Protein AF-A0A8X7C4W2-F1 (afdb_monomer_lite)

Radius of gyration: 17.04 Å; chains: 1; bounding box: 44×37×32 Å

Organism: NCBI:txid2747483

Foldseek 3Di:
DDLLVVLLVLDDDDDDDPCVVVVVVDPDDVSVVVCVVQPSLLSLLLSLVCVVLVPDPLNDDDPPDDDDPVRVVVSLVVVLVVVVVDDSDDPVSCVVPVCSVVSVLVSVVVSPVSSSVVNVVVVD

Structure (mmCIF, N/CA/C/O backbone):
data_AF-A0A8X7C4W2-F1
#
_entry.id   AF-A0A8X7C4W2-F1
#
loop_
_atom_site.group_PDB
_atom_site.id
_atom_site.type_symbol
_atom_site.label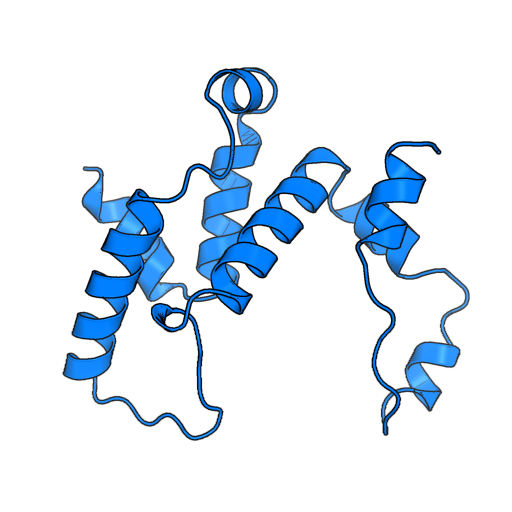_atom_id
_atom_site.label_alt_id
_atom_site.label_comp_id
_atom_site.label_asym_id
_atom_site.label_entity_id
_atom_site.label_seq_id
_atom_site.pdbx_PDB_ins_code
_atom_site.Cartn_x
_atom_site.Cartn_y
_atom_site.Cartn_z
_atom_site.occupancy
_atom_site.B_iso_or_equiv
_atom_site.auth_seq_id
_atom_site.auth_comp_id
_atom_site.auth_asym_id
_atom_site.auth_atom_id
_atom_site.pdbx_PDB_model_num
ATOM 1 N N . MET A 1 1 ? -19.406 13.287 8.244 1.00 68.44 1 MET A N 1
ATOM 2 C CA . MET A 1 1 ? -18.941 11.883 8.289 1.00 68.44 1 MET A CA 1
ATOM 3 C C . MET A 1 1 ? -17.639 11.869 9.072 1.00 68.44 1 MET A C 1
ATOM 5 O O . MET A 1 1 ? -16.824 12.743 8.810 1.00 68.44 1 MET A O 1
ATOM 9 N N . SER A 1 2 ? -17.473 10.996 10.071 1.00 89.06 2 SER A N 1
ATOM 10 C CA . SER A 1 2 ? -16.198 10.910 10.803 1.00 89.06 2 SER A CA 1
ATOM 11 C C . SER A 1 2 ? -15.113 10.308 9.907 1.00 89.06 2 SER A C 1
ATOM 13 O O . SER A 1 2 ? -15.415 9.577 8.964 1.00 89.06 2 SER A O 1
ATOM 15 N N . GLU A 1 3 ? -13.852 10.599 10.205 1.00 89.12 3 GLU A N 1
ATOM 16 C CA . GLU A 1 3 ? -12.700 10.094 9.453 1.00 89.12 3 GLU A CA 1
ATOM 17 C C . GLU A 1 3 ? -12.651 8.562 9.401 1.00 89.12 3 GLU A C 1
ATOM 19 O O . GLU A 1 3 ? -12.487 7.966 8.337 1.00 89.12 3 GLU A O 1
ATOM 24 N N . ARG A 1 4 ? -12.922 7.915 10.535 1.00 91.56 4 ARG A N 1
ATOM 25 C CA . ARG A 1 4 ? -13.065 6.458 10.620 1.00 91.56 4 ARG A CA 1
ATOM 26 C C . ARG A 1 4 ? -14.137 5.919 9.684 1.00 91.56 4 ARG A C 1
ATOM 28 O O . ARG A 1 4 ? -13.942 4.882 9.059 1.00 91.56 4 ARG A O 1
ATOM 35 N N . GLU A 1 5 ? -15.275 6.602 9.595 1.00 92.19 5 GLU A N 1
ATOM 36 C CA . GLU A 1 5 ? -16.373 6.167 8.733 1.00 92.19 5 GLU A CA 1
ATOM 37 C C . GLU A 1 5 ? -16.015 6.323 7.254 1.00 92.19 5 GLU A C 1
ATOM 39 O O . GLU A 1 5 ? -16.272 5.421 6.458 1.00 92.19 5 GLU A O 1
ATOM 44 N N . TYR A 1 6 ? -15.314 7.405 6.908 1.00 93.00 6 TYR A N 1
ATOM 45 C CA . TYR A 1 6 ? -14.754 7.583 5.574 1.00 93.00 6 TYR A CA 1
ATOM 46 C C . TYR A 1 6 ? -13.784 6.450 5.210 1.00 93.00 6 TYR A C 1
ATOM 48 O O . TYR A 1 6 ? -13.958 5.808 4.176 1.00 93.00 6 TYR A O 1
ATOM 56 N N . LEU A 1 7 ? -12.814 6.128 6.072 1.00 94.31 7 LEU A N 1
ATOM 57 C CA . LEU A 1 7 ? -11.840 5.065 5.795 1.00 94.31 7 LEU A CA 1
ATOM 58 C C . LEU A 1 7 ? -12.492 3.696 5.616 1.00 94.31 7 LEU A C 1
ATOM 60 O O . LEU A 1 7 ? -12.104 2.935 4.732 1.00 94.31 7 LEU A O 1
ATOM 64 N N . LYS A 1 8 ? -13.524 3.398 6.406 1.00 94.31 8 LYS A N 1
ATOM 65 C CA . LYS A 1 8 ? -14.302 2.167 6.243 1.00 94.31 8 LYS A CA 1
ATOM 66 C C . LYS A 1 8 ? -15.084 2.150 4.932 1.00 94.31 8 LYS A C 1
ATOM 68 O O . LYS A 1 8 ? -15.186 1.090 4.320 1.00 94.31 8 LYS A O 1
ATOM 73 N N . SER A 1 9 ? -15.591 3.293 4.470 1.00 93.75 9 SER A N 1
ATOM 74 C CA . SER A 1 9 ? -16.261 3.389 3.166 1.00 93.75 9 SER A CA 1
ATOM 75 C C . SER A 1 9 ? -15.312 3.124 1.989 1.00 93.75 9 SER A C 1
ATOM 77 O O . SER A 1 9 ? -15.732 2.570 0.977 1.00 93.75 9 SER A O 1
ATOM 79 N N . CYS A 1 10 ? -14.018 3.424 2.152 1.00 94.19 10 CYS A N 1
ATOM 80 C CA . CYS A 1 10 ? -12.978 3.130 1.163 1.00 94.19 10 CYS A CA 1
ATOM 81 C C . CYS A 1 10 ? -12.587 1.643 1.101 1.00 94.19 10 CYS A C 1
ATOM 83 O O . CYS A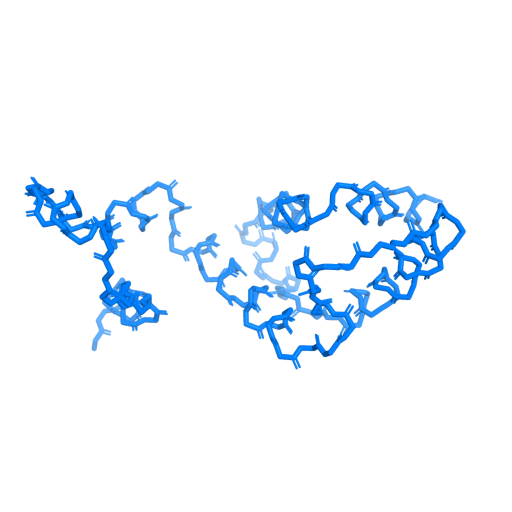 1 10 ? -11.859 1.250 0.192 1.00 94.19 10 CYS A O 1
ATOM 85 N N . LEU A 1 11 ? -13.037 0.815 2.051 1.00 94.88 11 LEU A N 1
ATOM 86 C CA . LEU A 1 11 ? -12.812 -0.629 2.047 1.00 94.88 11 LEU A CA 1
ATOM 87 C C . LEU A 1 11 ? -13.987 -1.324 1.341 1.00 94.88 11 LEU A C 1
ATOM 89 O O . LEU A 1 11 ? -15.068 -1.428 1.934 1.00 94.88 11 LEU A O 1
ATOM 93 N N . PRO A 1 12 ? -13.823 -1.812 0.096 1.00 93.50 12 PRO A N 1
ATOM 94 C CA . PRO A 1 12 ? -14.902 -2.484 -0.615 1.00 93.50 12 PRO A CA 1
ATOM 95 C C . PRO A 1 12 ? -15.237 -3.821 0.048 1.00 93.50 12 PRO A C 1
ATOM 97 O O . PRO A 1 12 ? -14.370 -4.493 0.610 1.00 93.50 12 PRO A O 1
ATOM 100 N N . ASP A 1 13 ? -16.502 -4.228 -0.031 1.00 92.94 13 ASP A N 1
ATOM 101 C CA . ASP A 1 13 ? -16.885 -5.570 0.397 1.00 92.94 13 ASP A CA 1
ATOM 102 C C . ASP A 1 13 ? -16.311 -6.627 -0.549 1.00 92.94 13 ASP A C 1
ATOM 104 O O . ASP A 1 13 ? -16.122 -6.403 -1.749 1.00 92.94 13 ASP A O 1
ATOM 108 N N . PHE A 1 14 ? -16.021 -7.805 0.001 1.00 92.25 14 PHE A N 1
ATOM 109 C CA . PHE A 1 14 ? -15.516 -8.912 -0.797 1.00 92.25 14 PHE A CA 1
ATOM 110 C C . PHE A 1 14 ? -16.551 -9.340 -1.838 1.00 92.25 14 PHE A C 1
ATOM 112 O O . PHE A 1 14 ? -17.737 -9.477 -1.533 1.00 92.25 14 PHE A O 1
ATOM 119 N N . LYS A 1 15 ? -16.083 -9.615 -3.060 1.00 93.19 15 LYS A N 1
ATOM 120 C CA . LYS A 1 15 ? -16.931 -10.196 -4.105 1.00 93.19 15 LYS A CA 1
ATOM 121 C C . LYS A 1 15 ? -17.486 -11.552 -3.648 1.00 93.19 15 LYS A C 1
ATOM 123 O O . LYS A 1 15 ? -16.743 -12.302 -2.995 1.00 93.19 15 LYS A O 1
ATOM 128 N N . PRO A 1 16 ? -18.730 -11.885 -4.038 1.00 94.12 16 PRO A N 1
ATOM 129 C CA . PRO A 1 16 ? -19.305 -13.166 -3.694 1.00 94.12 16 PRO A CA 1
ATOM 130 C C . PRO A 1 16 ? -18.491 -14.347 -4.228 1.00 94.12 16 PRO A C 1
ATOM 132 O O . PRO A 1 16 ? -17.890 -14.258 -5.301 1.00 94.12 16 PRO A O 1
ATOM 135 N N . GLY A 1 17 ? -18.476 -15.464 -3.505 1.00 95.50 17 GLY A N 1
ATOM 136 C CA . GLY A 1 17 ? -17.747 -16.660 -3.923 1.00 95.50 17 GLY A CA 1
ATOM 137 C C . GLY A 1 17 ? -17.727 -17.801 -2.901 1.00 95.50 17 GLY A C 1
ATOM 138 O O . GLY A 1 17 ? -18.373 -17.719 -1.856 1.00 95.50 17 GLY A O 1
ATOM 139 N N . PRO A 1 18 ? -16.944 -18.868 -3.161 1.00 96.81 18 PRO A N 1
ATOM 140 C CA . PRO A 1 18 ? -16.893 -20.072 -2.318 1.00 96.81 18 PRO A CA 1
ATOM 141 C C . PRO A 1 18 ? -16.539 -19.805 -0.846 1.00 96.81 18 PRO A C 1
ATOM 143 O O . PRO A 1 18 ? -16.881 -20.585 0.039 1.00 96.81 18 PRO A O 1
ATOM 146 N N . LEU A 1 19 ? -15.873 -18.680 -0.572 1.00 95.94 19 LEU A N 1
ATOM 147 C CA . LEU A 1 19 ? -15.469 -18.275 0.773 1.00 95.94 19 LEU A CA 1
ATOM 148 C C . LEU A 1 19 ? -16.550 -17.495 1.540 1.00 95.94 19 LEU A C 1
ATOM 150 O O . LEU A 1 19 ? -16.403 -17.284 2.744 1.00 95.94 19 LEU A O 1
ATOM 154 N N . ASP A 1 20 ? -17.647 -17.088 0.899 1.00 96.06 20 ASP A N 1
ATOM 155 C CA . ASP A 1 20 ? -18.682 -16.259 1.532 1.00 96.06 20 ASP A CA 1
ATOM 156 C C . ASP A 1 20 ? -19.355 -16.940 2.709 1.00 96.06 20 ASP A C 1
ATOM 158 O O . ASP A 1 20 ? -19.627 -16.294 3.721 1.00 96.06 20 ASP A O 1
ATOM 162 N N . HIS A 1 21 ? -19.603 -18.248 2.590 1.00 95.75 21 HIS A N 1
ATOM 163 C CA . HIS A 1 21 ? -20.164 -19.042 3.677 1.00 95.75 21 HIS A CA 1
ATOM 164 C C . HIS A 1 21 ? -19.330 -18.895 4.955 1.00 95.75 21 HIS A C 1
ATOM 166 O O . HIS A 1 21 ? -19.885 -18.803 6.046 1.00 95.75 21 HIS A O 1
ATOM 172 N N . TYR A 1 22 ? -18.003 -18.830 4.825 1.00 95.31 22 TYR A N 1
ATOM 173 C CA . TYR A 1 22 ? -17.092 -18.663 5.951 1.00 95.31 22 TYR A CA 1
ATOM 174 C C . TYR A 1 22 ? -17.015 -17.208 6.416 1.00 95.31 22 TYR A C 1
ATOM 176 O O . TYR A 1 22 ? -17.103 -16.958 7.615 1.00 95.31 22 TYR A O 1
ATOM 184 N N . ARG A 1 23 ? -16.931 -16.239 5.492 1.00 94.75 23 ARG A N 1
ATOM 185 C CA . ARG A 1 23 ? -16.896 -14.802 5.830 1.00 94.75 23 ARG A CA 1
ATOM 186 C C . ARG A 1 23 ? -18.125 -14.370 6.634 1.00 94.75 23 ARG A C 1
ATOM 188 O O . ARG A 1 23 ? -17.989 -13.636 7.606 1.00 94.75 23 ARG A O 1
ATOM 195 N N . LYS A 1 24 ? -19.310 -14.886 6.290 1.00 94.62 24 LYS A N 1
ATOM 196 C CA . LYS A 1 24 ? -20.576 -14.598 6.991 1.00 94.62 24 LYS A CA 1
ATOM 197 C C . LYS A 1 24 ? -20.654 -15.170 8.412 1.00 94.62 24 LYS A C 1
ATOM 199 O O . LYS A 1 24 ? -21.534 -14.769 9.163 1.00 94.62 24 LYS A O 1
ATOM 204 N N . LYS A 1 25 ? -19.759 -16.088 8.803 1.00 96.38 25 LYS A N 1
ATOM 205 C CA . LYS A 1 25 ? -19.693 -16.601 10.186 1.00 96.38 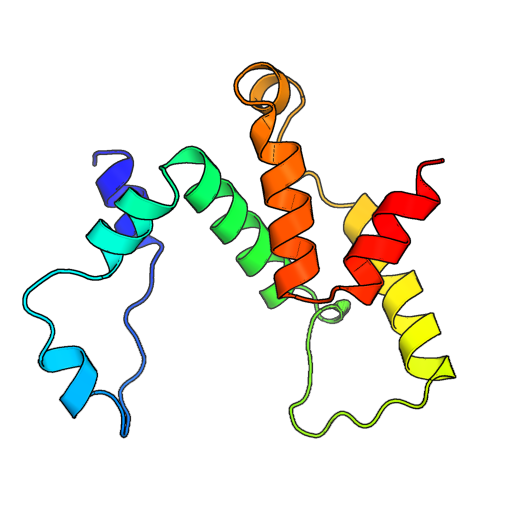25 LYS A CA 1
ATOM 206 C C . LYS A 1 25 ? -19.039 -15.614 11.154 1.00 96.38 25 LYS A C 1
ATOM 208 O O . LYS A 1 25 ? -19.121 -15.826 12.364 1.00 96.38 25 LYS A O 1
ATOM 213 N N . ALA A 1 26 ? -18.372 -14.574 10.651 1.00 95.62 26 ALA A N 1
ATOM 214 C CA . ALA A 1 26 ? -17.762 -13.557 11.493 1.00 95.62 26 ALA A CA 1
ATOM 215 C C . ALA A 1 26 ? -18.837 -12.829 12.316 1.00 95.62 26 ALA A C 1
ATOM 217 O O . ALA A 1 26 ? -19.844 -12.371 11.784 1.00 95.62 26 ALA A O 1
ATOM 218 N N . LYS A 1 27 ? -18.607 -12.715 13.628 1.00 96.75 27 LYS A N 1
ATOM 219 C CA . LYS A 1 27 ? -19.497 -12.001 14.564 1.00 96.75 27 LYS A CA 1
ATOM 220 C C . LYS A 1 27 ? -19.127 -10.524 14.742 1.00 96.75 27 LYS A C 1
ATOM 222 O O . LYS A 1 27 ? -19.688 -9.851 15.598 1.00 96.75 27 LYS A O 1
ATOM 227 N N . PHE A 1 28 ? -18.159 -10.038 13.973 1.00 95.31 28 PHE A N 1
ATOM 228 C CA . PHE A 1 28 ? -17.660 -8.670 14.021 1.00 95.31 28 PHE A CA 1
ATOM 229 C C . PHE A 1 28 ? -17.429 -8.153 12.599 1.00 95.31 28 PHE A C 1
ATOM 231 O O . PHE A 1 28 ? -17.271 -8.932 11.657 1.00 95.31 28 PHE A O 1
ATOM 238 N N . ASN A 1 29 ? -17.392 -6.831 12.449 1.00 94.44 29 ASN A N 1
ATOM 239 C CA . ASN A 1 29 ? -17.093 -6.188 11.179 1.00 94.44 29 ASN A CA 1
ATOM 240 C C . ASN A 1 29 ? -15.577 -6.174 10.932 1.00 94.44 29 ASN A C 1
ATOM 242 O O . ASN A 1 29 ? -14.806 -5.581 11.689 1.00 94.44 29 ASN A O 1
ATOM 246 N N . TRP A 1 30 ? -15.145 -6.810 9.846 1.00 95.56 30 TRP A N 1
ATOM 247 C CA . TRP A 1 30 ? -13.730 -6.896 9.492 1.00 95.56 30 TRP A CA 1
ATOM 248 C C . TRP A 1 30 ? -13.105 -5.527 9.178 1.00 95.56 30 TRP A C 1
ATOM 250 O O . TRP A 1 30 ? -11.903 -5.368 9.371 1.00 95.56 30 TRP A O 1
ATOM 260 N N . LYS A 1 31 ? -13.897 -4.536 8.736 1.00 96.19 31 LYS A N 1
ATOM 261 C CA . LYS A 1 31 ? -13.415 -3.172 8.459 1.00 96.19 31 LYS A CA 1
ATOM 262 C C . LYS A 1 31 ? -13.025 -2.453 9.748 1.00 96.19 31 LYS A C 1
ATOM 264 O O . LYS A 1 31 ? -11.982 -1.810 9.791 1.00 96.19 31 LYS A O 1
ATOM 269 N N . ASP A 1 32 ? -13.819 -2.627 10.807 1.00 96.00 32 ASP A N 1
ATOM 270 C CA . ASP A 1 32 ? -13.492 -2.102 12.136 1.00 96.00 32 ASP A CA 1
ATOM 271 C C . ASP A 1 32 ? -12.243 -2.801 12.701 1.00 96.00 32 ASP A C 1
ATOM 273 O O . ASP A 1 32 ? -11.355 -2.137 13.229 1.00 96.00 32 ASP A O 1
ATOM 277 N N . MET A 1 33 ? -12.114 -4.123 12.510 1.00 96.12 33 MET A N 1
ATOM 278 C CA . MET A 1 33 ? -10.896 -4.856 12.886 1.00 96.12 33 MET A CA 1
ATOM 279 C C . MET A 1 33 ? -9.663 -4.355 12.122 1.00 96.12 33 MET A C 1
ATOM 281 O O . MET A 1 33 ? -8.627 -4.111 12.732 1.00 96.12 33 MET A O 1
ATOM 285 N N . LYS A 1 34 ? -9.757 -4.181 10.798 1.00 95.94 34 LYS A N 1
ATOM 286 C CA . LYS A 1 34 ? -8.651 -3.680 9.967 1.00 95.94 34 LYS A CA 1
ATOM 287 C C . LYS A 1 34 ? -8.221 -2.284 10.414 1.00 95.94 34 LYS A C 1
ATOM 289 O O . LYS A 1 34 ? -7.030 -2.044 10.570 1.00 95.94 34 LYS A O 1
ATOM 294 N N . LEU A 1 35 ? -9.180 -1.394 10.665 1.00 96.00 35 LEU A N 1
ATOM 295 C CA . LEU A 1 35 ? -8.904 -0.049 11.161 1.00 96.00 35 LEU A CA 1
ATOM 296 C C . LEU A 1 35 ? -8.233 -0.066 12.542 1.00 96.00 35 LEU A C 1
ATOM 298 O O . LEU A 1 35 ? -7.307 0.704 12.772 1.00 96.00 35 LEU A O 1
ATOM 302 N N . LEU A 1 36 ? -8.673 -0.952 13.441 1.00 96.00 36 LEU A N 1
ATOM 303 C CA . LEU A 1 36 ? -8.088 -1.103 14.774 1.00 96.00 36 LEU A CA 1
ATOM 304 C C . LEU A 1 36 ? -6.640 -1.611 14.725 1.00 96.00 36 LEU A C 1
ATOM 306 O O . LEU A 1 36 ? -5.812 -1.134 15.492 1.00 96.00 36 LEU A O 1
ATOM 310 N N . LEU A 1 37 ? -6.348 -2.581 13.853 1.00 94.69 37 LEU A N 1
ATOM 311 C CA . LEU A 1 37 ? -5.018 -3.188 13.750 1.00 94.69 37 LEU A CA 1
ATOM 312 C C . LEU A 1 37 ? -3.985 -2.252 13.113 1.00 94.69 37 LEU A C 1
ATOM 314 O O . LEU A 1 37 ? -2.836 -2.247 13.538 1.00 94.69 37 LEU A O 1
ATOM 318 N N . GLU A 1 38 ? -4.381 -1.488 12.096 1.00 92.94 38 GLU A N 1
ATOM 319 C CA . GLU A 1 38 ? -3.455 -0.625 11.348 1.00 92.94 38 GLU A CA 1
ATOM 320 C C . GLU A 1 38 ? -3.367 0.791 11.928 1.00 92.94 38 GLU A C 1
ATOM 322 O O . GLU A 1 38 ? -2.311 1.417 11.900 1.00 92.94 38 GLU A O 1
ATOM 327 N N . GLY A 1 39 ? -4.480 1.321 12.438 1.00 93.88 39 GLY A N 1
ATOM 328 C CA . GLY A 1 39 ? -4.635 2.747 12.709 1.00 93.88 39 GLY A CA 1
ATOM 329 C C . GLY A 1 39 ? -5.004 3.557 11.459 1.00 93.88 39 GLY A C 1
ATOM 330 O O . GLY A 1 39 ? -4.848 3.119 10.318 1.00 93.88 39 GLY A O 1
ATOM 331 N N . GLU A 1 40 ? -5.534 4.761 11.681 1.00 94.56 40 GLU A N 1
ATOM 332 C CA . GLU A 1 40 ? -6.109 5.616 10.630 1.00 94.56 40 GLU A CA 1
ATOM 333 C C . GLU A 1 40 ? -5.062 6.062 9.598 1.00 94.56 40 GLU A C 1
ATOM 335 O O . GLU A 1 40 ? -5.269 5.904 8.394 1.00 94.56 40 GLU A O 1
ATOM 340 N N . GLU A 1 41 ? -3.913 6.559 10.058 1.00 93.88 41 GLU A N 1
ATOM 341 C CA . GLU A 1 41 ? -2.845 7.068 9.188 1.00 93.88 41 GLU A CA 1
ATOM 342 C C . GLU A 1 41 ? -2.200 5.961 8.346 1.00 93.88 41 GLU A C 1
ATOM 344 O O . GLU A 1 41 ? -2.023 6.113 7.136 1.00 93.88 41 GLU A O 1
ATOM 349 N N . MET A 1 42 ? -1.915 4.807 8.956 1.00 95.06 42 MET A N 1
ATOM 350 C CA . MET A 1 42 ? -1.334 3.672 8.239 1.00 95.06 42 MET A CA 1
ATOM 351 C C . MET A 1 42 ? -2.316 3.094 7.219 1.00 95.06 42 MET A C 1
ATOM 353 O O . MET A 1 42 ? -1.925 2.766 6.097 1.00 95.06 42 MET A O 1
ATOM 357 N N . LEU A 1 43 ? -3.606 3.007 7.565 1.00 96.00 43 LEU A N 1
ATOM 358 C CA . LEU A 1 43 ? -4.624 2.536 6.632 1.00 96.00 43 LEU A CA 1
ATOM 359 C C . LEU A 1 43 ? -4.771 3.483 5.432 1.00 96.00 43 LEU A C 1
ATOM 361 O O . LEU A 1 43 ? -4.890 3.011 4.300 1.00 96.00 43 LEU A O 1
ATOM 365 N N . LYS A 1 44 ? -4.712 4.804 5.646 1.00 95.88 44 LYS A N 1
ATOM 366 C CA . LYS A 1 44 ? -4.673 5.788 4.549 1.00 95.88 44 LYS A CA 1
ATOM 367 C C . LYS A 1 44 ? -3.479 5.566 3.630 1.00 95.88 44 LYS A C 1
ATOM 369 O O . LYS A 1 44 ? -3.656 5.525 2.412 1.00 95.88 44 LYS A O 1
ATOM 374 N N . LEU A 1 45 ? -2.288 5.401 4.207 1.00 97.00 45 LEU A N 1
ATOM 375 C CA . LEU A 1 45 ? -1.065 5.151 3.450 1.00 97.00 45 LEU A CA 1
ATOM 376 C C . LEU A 1 45 ? -1.191 3.872 2.610 1.00 97.00 45 LEU A C 1
ATOM 378 O O . LEU A 1 45 ? -0.954 3.908 1.403 1.00 97.00 45 LEU A O 1
ATOM 382 N N . GLN A 1 46 ? -1.640 2.771 3.221 1.00 96.75 46 GLN A N 1
ATOM 383 C CA . GLN A 1 46 ? -1.895 1.500 2.535 1.00 96.75 46 GLN A CA 1
ATOM 384 C C . GLN A 1 46 ? -2.850 1.685 1.355 1.00 96.75 46 GLN A C 1
ATOM 386 O O . GLN A 1 46 ? -2.524 1.305 0.234 1.00 96.75 46 GLN A O 1
ATOM 391 N N . LEU A 1 47 ? -4.007 2.315 1.579 1.00 96.25 47 LEU A N 1
ATOM 392 C CA . LEU A 1 47 ? -4.990 2.556 0.524 1.00 96.25 47 LEU A CA 1
ATOM 393 C C . LEU A 1 47 ? -4.415 3.406 -0.613 1.00 96.25 47 LEU A C 1
ATOM 395 O O . LEU A 1 47 ? -4.674 3.106 -1.777 1.00 96.25 47 LEU A O 1
ATOM 399 N N . LYS A 1 48 ? -3.624 4.441 -0.313 1.00 96.88 48 LYS A N 1
ATOM 400 C CA . LYS A 1 48 ? -2.979 5.277 -1.337 1.00 96.88 48 LYS A CA 1
ATOM 401 C C . LYS A 1 48 ? -1.990 4.466 -2.181 1.00 96.88 48 LYS A C 1
ATOM 403 O O . LYS A 1 48 ? -2.022 4.573 -3.405 1.00 96.88 48 LYS A O 1
ATOM 408 N N . ILE A 1 49 ? -1.172 3.622 -1.549 1.00 97.50 49 ILE A N 1
ATOM 409 C CA . ILE A 1 49 ? -0.209 2.743 -2.232 1.00 97.50 49 ILE A CA 1
ATOM 410 C C . ILE A 1 49 ? -0.930 1.719 -3.114 1.00 97.50 49 ILE A C 1
ATOM 412 O O . ILE A 1 49 ? -0.620 1.611 -4.300 1.00 97.50 49 ILE A O 1
ATOM 416 N N . TRP A 1 50 ? -1.925 1.007 -2.577 1.00 96.31 50 TRP A N 1
ATOM 417 C CA . TRP A 1 50 ? -2.655 -0.014 -3.333 1.00 96.31 50 TRP A CA 1
ATOM 418 C C . TRP A 1 50 ? -3.400 0.571 -4.523 1.00 96.31 50 TRP A C 1
ATOM 420 O O . TRP A 1 50 ? -3.286 0.035 -5.619 1.00 96.31 50 TRP A O 1
ATOM 430 N N . ASN A 1 51 ? -4.066 1.713 -4.346 1.00 96.06 51 ASN A N 1
ATOM 431 C CA . ASN A 1 51 ? -4.725 2.401 -5.453 1.00 96.06 51 ASN A CA 1
ATOM 432 C C . ASN A 1 51 ? -3.734 2.874 -6.528 1.00 96.06 51 ASN A C 1
ATOM 434 O O . ASN A 1 51 ? -4.083 2.884 -7.707 1.00 96.06 51 ASN A O 1
ATOM 438 N N . ALA A 1 52 ? -2.523 3.294 -6.146 1.00 97.25 52 ALA A N 1
ATOM 439 C CA . ALA A 1 52 ? -1.495 3.686 -7.107 1.00 97.25 52 ALA A CA 1
ATOM 440 C C . ALA A 1 52 ? -1.010 2.477 -7.919 1.00 97.25 52 ALA A C 1
ATOM 442 O O . ALA A 1 52 ? -1.001 2.528 -9.146 1.00 97.25 52 ALA A O 1
ATOM 443 N N . PHE A 1 53 ? -0.679 1.371 -7.247 1.00 96.94 53 PHE A N 1
ATOM 444 C CA . PHE A 1 53 ? -0.190 0.158 -7.907 1.00 96.94 53 PHE A CA 1
ATOM 445 C C . PHE A 1 53 ? -1.270 -0.515 -8.758 1.00 96.94 53 PHE A C 1
ATOM 447 O O . PHE A 1 53 ? -0.992 -0.947 -9.872 1.00 96.94 53 PHE A O 1
ATOM 454 N N . GLU A 1 54 ? -2.515 -0.558 -8.282 1.00 95.00 54 GLU A N 1
ATOM 455 C CA . GLU A 1 54 ? -3.636 -1.133 -9.032 1.00 95.00 54 GLU A CA 1
ATOM 456 C C . GLU A 1 54 ? -3.909 -0.377 -10.341 1.00 95.00 54 GLU A C 1
ATOM 458 O O . GLU A 1 54 ? -4.322 -0.987 -11.324 1.00 95.00 54 GLU A O 1
ATOM 463 N N . LYS A 1 55 ? -3.650 0.935 -10.387 1.00 96.12 55 LYS A N 1
ATOM 464 C CA . LYS A 1 55 ? -3.865 1.761 -11.586 1.00 96.12 55 LYS A CA 1
ATOM 465 C C . LYS A 1 55 ? -2.661 1.821 -12.519 1.00 96.12 55 LYS A C 1
ATOM 467 O O . LYS A 1 55 ? -2.830 2.179 -13.682 1.00 96.12 55 LYS A O 1
ATOM 472 N N . ASP A 1 56 ? -1.464 1.514 -12.032 1.00 97.56 56 ASP A N 1
ATOM 473 C CA . ASP A 1 56 ? -0.246 1.575 -12.831 1.00 97.56 56 ASP A CA 1
ATOM 474 C C . ASP A 1 56 ? -0.001 0.236 -13.555 1.00 97.56 56 ASP A C 1
ATOM 476 O O . ASP A 1 56 ? 0.232 -0.787 -12.900 1.00 97.56 56 ASP A O 1
ATOM 480 N N . PRO A 1 57 ? 0.002 0.217 -14.905 1.00 96.31 57 PRO A N 1
ATOM 481 C CA . PRO A 1 57 ? 0.279 -0.984 -15.689 1.00 96.31 57 PRO A CA 1
ATOM 482 C C . PRO A 1 57 ? 1.597 -1.674 -15.322 1.00 96.31 57 PRO A C 1
ATOM 484 O O . PRO A 1 57 ? 1.705 -2.893 -15.430 1.00 96.31 57 PRO A O 1
ATOM 487 N N . LEU A 1 58 ? 2.596 -0.920 -14.856 1.00 96.44 58 LEU A N 1
ATOM 488 C CA . LEU A 1 58 ? 3.901 -1.462 -14.496 1.00 96.44 58 LEU A CA 1
ATOM 489 C C . LEU A 1 58 ? 3.840 -2.366 -13.256 1.00 96.44 58 LEU A C 1
ATOM 491 O O . LEU A 1 58 ? 4.693 -3.240 -13.090 1.00 96.44 58 LEU A O 1
ATOM 495 N N . PHE A 1 59 ? 2.836 -2.192 -12.394 1.00 96.62 59 PHE A N 1
ATOM 496 C CA . PHE A 1 59 ? 2.626 -2.987 -11.179 1.00 96.62 59 PHE A CA 1
ATOM 497 C C . PHE A 1 59 ? 1.579 -4.094 -11.353 1.00 96.62 59 PHE A C 1
ATOM 499 O O . PHE A 1 59 ? 1.291 -4.835 -10.413 1.00 96.62 59 PHE A O 1
ATOM 506 N N . GLN A 1 60 ? 1.035 -4.264 -12.557 1.00 94.00 60 GLN A N 1
ATOM 507 C CA . GLN A 1 60 ? 0.152 -5.387 -12.842 1.00 94.00 60 GLN A CA 1
ATOM 508 C C . GLN A 1 60 ? 0.953 -6.690 -12.887 1.00 94.00 60 GLN A C 1
ATOM 510 O O . GLN A 1 60 ? 2.104 -6.720 -13.332 1.00 94.00 60 GLN A O 1
ATOM 515 N N . ARG A 1 61 ? 0.335 -7.774 -12.416 1.00 90.19 61 ARG A N 1
ATOM 516 C CA . ARG A 1 61 ? 0.886 -9.133 -12.463 1.00 90.19 61 ARG A CA 1
ATOM 517 C C . ARG A 1 61 ? -0.129 -10.064 -13.101 1.00 90.19 61 ARG A C 1
ATOM 519 O O . ARG A 1 61 ? -1.314 -9.989 -12.776 1.00 90.19 61 ARG A O 1
ATOM 526 N N . SER A 1 62 ? 0.335 -10.960 -13.967 1.00 87.44 62 SER A N 1
ATOM 527 C CA . SER A 1 62 ? -0.502 -12.060 -14.452 1.00 87.44 62 SER A CA 1
ATOM 528 C C . SER A 1 62 ? -0.300 -13.286 -13.558 1.00 87.44 62 SER A C 1
ATOM 530 O O . SER A 1 62 ? 0.843 -13.624 -13.257 1.00 87.44 62 SER A O 1
ATOM 532 N N . PRO A 1 63 ? -1.362 -14.015 -13.170 1.00 83.69 63 PRO A N 1
ATOM 533 C CA . PRO A 1 63 ? -1.218 -15.303 -12.488 1.00 83.69 63 PRO A CA 1
ATOM 534 C C . PRO A 1 63 ? -0.401 -16.335 -13.280 1.00 83.69 63 PRO A C 1
ATOM 536 O O . PRO A 1 63 ? 0.135 -17.266 -12.692 1.00 83.69 63 PRO A O 1
ATOM 539 N N . SER A 1 64 ? -0.317 -16.174 -14.604 1.00 87.81 64 SER A N 1
ATOM 540 C CA . SER A 1 64 ? 0.459 -17.023 -15.514 1.00 87.81 64 SER A CA 1
ATOM 541 C C . SER A 1 64 ? 1.784 -16.383 -15.947 1.00 87.81 64 SER A C 1
ATOM 543 O O . SER A 1 64 ? 2.342 -16.759 -16.975 1.00 87.81 64 SER A O 1
ATOM 545 N N . GLU A 1 65 ? 2.230 -15.334 -15.257 1.00 87.44 65 GLU A N 1
ATOM 546 C CA . GLU A 1 65 ? 3.476 -14.643 -15.576 1.00 87.44 65 GLU A CA 1
ATOM 547 C C . GLU A 1 65 ? 4.679 -15.530 -15.228 1.00 87.44 65 GLU A C 1
ATOM 549 O O . GLU A 1 65 ? 4.980 -15.766 -14.060 1.00 87.44 65 GLU A O 1
ATOM 554 N N . GLU A 1 66 ? 5.398 -15.988 -16.252 1.00 90.31 66 GLU A N 1
ATOM 555 C CA . GLU A 1 66 ? 6.669 -16.697 -16.102 1.00 90.31 66 GLU A CA 1
ATOM 556 C C . GLU A 1 66 ? 7.812 -15.804 -16.595 1.00 90.31 66 GLU A C 1
ATOM 558 O O . GLU A 1 66 ? 8.116 -15.736 -17.787 1.00 90.31 66 GLU A O 1
ATOM 563 N N . LEU A 1 67 ? 8.442 -15.079 -15.668 1.00 92.25 67 LEU A N 1
ATOM 564 C CA . LEU A 1 67 ? 9.611 -14.254 -15.970 1.00 92.25 67 LEU A CA 1
ATOM 565 C C . LEU A 1 67 ? 10.896 -15.045 -15.746 1.00 92.25 67 LEU A C 1
ATOM 567 O O . LEU A 1 67 ? 11.129 -15.618 -14.682 1.00 92.25 67 LEU A O 1
ATOM 571 N N . THR A 1 68 ? 11.809 -14.964 -16.707 1.00 95.94 68 THR A N 1
ATOM 572 C CA . THR A 1 68 ? 13.212 -15.302 -16.460 1.00 95.94 68 THR A CA 1
ATOM 573 C C . THR A 1 68 ? 13.809 -14.369 -15.401 1.00 95.94 68 THR A C 1
ATOM 575 O O . THR A 1 68 ? 13.369 -13.231 -15.210 1.00 95.94 68 THR A O 1
ATOM 578 N N . SER A 1 69 ? 14.898 -14.800 -14.759 1.00 94.62 69 SER A N 1
ATOM 579 C CA . SER A 1 69 ? 15.612 -13.976 -13.771 1.00 94.62 69 SER A CA 1
ATOM 580 C C . SER A 1 69 ? 16.022 -12.601 -14.327 1.00 94.62 69 SER A C 1
ATOM 582 O O . SER A 1 69 ? 15.936 -11.589 -13.630 1.00 94.62 69 SER A O 1
ATOM 584 N N . GLN A 1 70 ? 16.433 -12.529 -15.599 1.00 96.75 70 GLN A N 1
ATOM 585 C CA . GLN A 1 70 ? 16.817 -11.265 -16.228 1.00 96.75 70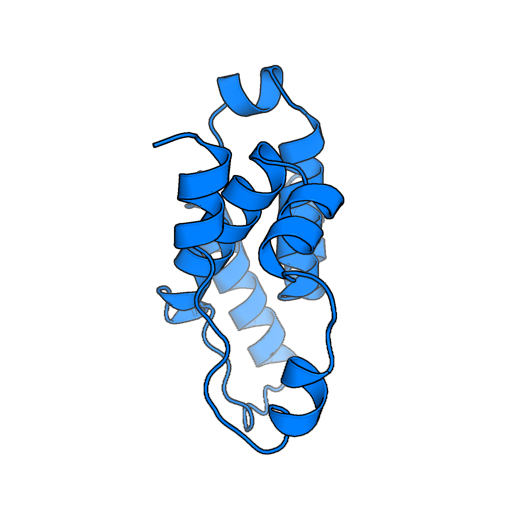 GLN A CA 1
ATOM 586 C C .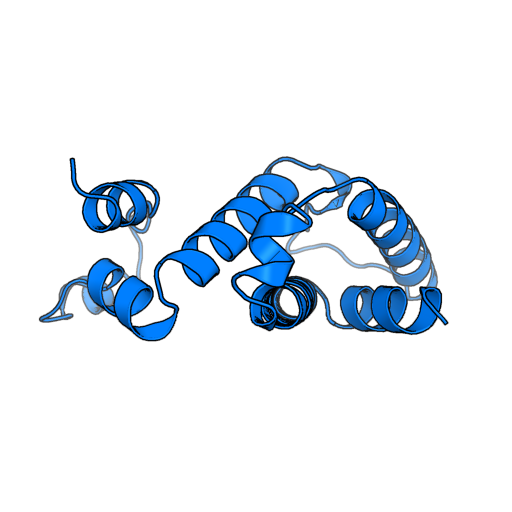 GLN A 1 70 ? 15.615 -10.344 -16.466 1.00 96.75 70 GLN A C 1
ATOM 588 O O . GLN A 1 70 ? 15.717 -9.152 -16.173 1.00 96.75 70 GLN A O 1
ATOM 593 N N . GLN A 1 71 ? 14.483 -10.881 -16.933 1.00 95.88 71 GLN A N 1
ATOM 594 C CA . GLN A 1 71 ? 13.247 -10.105 -17.090 1.00 95.88 71 GLN A CA 1
ATOM 595 C C . GLN A 1 71 ? 12.756 -9.577 -15.741 1.00 95.88 71 GLN A C 1
ATOM 597 O O . GLN A 1 71 ? 12.447 -8.393 -15.629 1.00 95.88 71 GLN A O 1
ATOM 602 N N . HIS A 1 72 ? 12.784 -10.409 -14.696 1.00 94.81 72 HIS A N 1
ATOM 603 C CA . HIS A 1 72 ? 12.426 -9.990 -13.344 1.00 94.81 72 HIS A CA 1
ATOM 604 C C . HIS A 1 72 ? 13.315 -8.842 -12.842 1.00 94.81 72 HIS A C 1
ATOM 606 O O . HIS A 1 72 ? 12.810 -7.839 -12.343 1.00 94.81 72 HIS A O 1
ATOM 612 N N . ARG A 1 73 ? 14.643 -8.928 -13.026 1.00 95.06 73 ARG A N 1
ATOM 613 C CA . ARG A 1 73 ? 15.565 -7.833 -12.665 1.00 95.06 73 ARG A CA 1
ATOM 614 C C . ARG A 1 73 ? 15.266 -6.542 -13.428 1.00 95.06 73 ARG A C 1
ATOM 616 O O . ARG A 1 73 ? 15.294 -5.469 -12.829 1.00 95.06 73 ARG A O 1
ATOM 623 N N . HIS A 1 74 ? 14.985 -6.640 -14.728 1.00 96.19 74 HIS A N 1
ATOM 624 C CA . HIS A 1 74 ? 14.651 -5.480 -15.553 1.00 96.19 74 HIS A CA 1
ATOM 625 C C . HIS A 1 74 ? 13.353 -4.812 -15.083 1.00 96.19 74 HIS A C 1
ATOM 627 O O . HIS A 1 74 ? 13.335 -3.608 -14.826 1.00 96.19 74 HIS A O 1
ATOM 633 N N . LEU A 1 75 ? 12.302 -5.606 -14.879 1.00 96.19 75 LEU A N 1
ATOM 634 C CA . LEU A 1 75 ? 11.009 -5.134 -14.396 1.00 96.19 75 LEU A CA 1
ATOM 635 C C . LEU A 1 75 ? 11.111 -4.534 -12.989 1.00 96.19 75 LEU A C 1
ATOM 637 O O . LEU A 1 75 ? 10.575 -3.459 -12.734 1.00 96.19 75 LEU A O 1
ATOM 641 N N . CYS A 1 76 ? 11.853 -5.176 -12.084 1.00 95.94 76 CYS A N 1
ATOM 642 C CA . CYS A 1 76 ? 12.117 -4.657 -10.743 1.00 95.94 76 CYS A CA 1
ATOM 643 C C . CYS A 1 76 ? 12.800 -3.283 -10.791 1.00 95.94 76 CYS A C 1
ATOM 645 O O . CYS A 1 76 ? 12.455 -2.395 -10.016 1.00 95.94 76 CYS A O 1
ATOM 647 N N . PHE A 1 77 ? 13.751 -3.082 -11.706 1.00 95.50 77 PHE A N 1
ATOM 648 C CA . PHE A 1 77 ? 14.414 -1.791 -11.876 1.00 95.50 77 PHE A CA 1
ATOM 649 C C . PHE A 1 77 ? 13.467 -0.715 -12.421 1.00 95.50 77 PHE A C 1
ATOM 651 O O . PHE A 1 77 ? 13.474 0.409 -11.922 1.00 95.50 77 PHE A O 1
ATOM 658 N N . GLN A 1 78 ? 12.624 -1.053 -13.400 1.00 96.75 78 GLN A N 1
ATOM 659 C CA . GLN A 1 78 ? 11.602 -0.136 -13.914 1.00 96.75 78 GLN A CA 1
ATOM 660 C C . GLN A 1 78 ? 10.600 0.252 -12.820 1.00 96.75 78 GLN A C 1
ATOM 662 O O . GLN A 1 78 ? 10.340 1.437 -12.622 1.00 96.75 78 GLN A O 1
ATOM 667 N N . ARG A 1 79 ? 10.088 -0.733 -12.070 1.00 97.06 79 ARG A N 1
ATOM 668 C CA . ARG A 1 79 ? 9.188 -0.516 -10.927 1.00 97.06 79 ARG A CA 1
ATOM 669 C C . ARG A 1 79 ? 9.841 0.349 -9.859 1.00 97.06 79 ARG A C 1
ATOM 671 O O . ARG A 1 79 ? 9.182 1.233 -9.331 1.00 97.06 79 ARG A O 1
ATOM 678 N N . MET A 1 80 ? 11.129 0.140 -9.573 1.00 95.88 80 MET A N 1
ATOM 679 C CA . MET A 1 80 ? 11.868 0.970 -8.620 1.00 95.88 80 MET A CA 1
ATOM 680 C C . MET A 1 80 ? 11.912 2.421 -9.087 1.00 95.88 80 MET A C 1
ATOM 682 O O . MET A 1 80 ? 11.543 3.291 -8.314 1.00 95.88 80 MET A O 1
ATOM 686 N N . LYS A 1 81 ? 12.255 2.688 -10.352 1.00 95.19 81 LYS A N 1
ATOM 687 C CA . LYS A 1 81 ? 12.240 4.057 -10.892 1.00 95.19 81 LYS A CA 1
ATOM 688 C C . LYS A 1 81 ? 10.869 4.714 -10.771 1.00 95.19 81 LYS A C 1
ATOM 690 O O . LYS A 1 81 ? 10.779 5.812 -10.244 1.00 95.19 81 LYS A O 1
ATOM 695 N N . ARG A 1 82 ? 9.811 4.015 -11.187 1.00 96.88 82 ARG A N 1
ATOM 696 C CA . ARG A 1 82 ? 8.435 4.510 -11.066 1.00 96.88 82 ARG A CA 1
ATOM 697 C C . ARG A 1 82 ? 8.036 4.756 -9.610 1.00 96.88 82 ARG A C 1
ATOM 699 O O . ARG A 1 82 ? 7.352 5.723 -9.313 1.00 96.88 82 ARG A O 1
ATOM 706 N N . LEU A 1 83 ? 8.500 3.922 -8.684 1.00 95.19 83 LEU A N 1
ATOM 707 C CA . LEU A 1 83 ? 8.241 4.088 -7.256 1.00 95.19 83 LEU A CA 1
ATOM 708 C C . LEU A 1 83 ? 8.820 5.396 -6.695 1.00 95.19 83 LEU A C 1
ATOM 710 O O . LEU A 1 83 ? 8.220 5.975 -5.797 1.00 95.19 83 LEU A O 1
ATOM 714 N N . MET A 1 84 ? 9.947 5.865 -7.238 1.00 91.38 84 MET A N 1
ATOM 715 C CA . MET A 1 84 ? 10.583 7.138 -6.864 1.00 91.38 84 MET A CA 1
ATOM 716 C C . MET A 1 84 ? 9.776 8.362 -7.311 1.00 91.38 84 MET A C 1
ATOM 718 O O . MET A 1 84 ? 9.964 9.444 -6.768 1.00 91.38 84 MET A O 1
ATOM 722 N N . GLU A 1 85 ? 8.909 8.200 -8.313 1.00 94.94 85 GLU A N 1
ATOM 723 C CA . GLU A 1 85 ? 8.060 9.271 -8.847 1.00 94.94 85 GLU A CA 1
ATOM 724 C C . GLU A 1 85 ? 6.818 9.505 -7.969 1.00 94.94 85 GLU A C 1
ATOM 726 O O . GLU 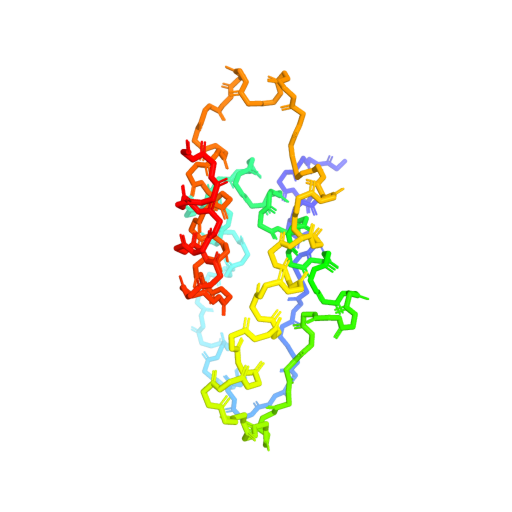A 1 85 ? 6.169 10.542 -8.082 1.00 94.94 85 GLU A O 1
ATOM 731 N N . TYR A 1 86 ? 6.474 8.558 -7.088 1.00 95.44 86 TYR A N 1
ATOM 732 C CA . TYR A 1 86 ? 5.319 8.674 -6.203 1.00 95.44 86 TYR A CA 1
ATOM 733 C C . TYR A 1 86 ? 5.647 9.382 -4.889 1.00 95.44 86 TYR A C 1
ATOM 735 O O . TYR A 1 86 ? 6.534 8.975 -4.141 1.00 95.44 86 TYR A O 1
ATOM 743 N N . GLU A 1 87 ? 4.810 10.356 -4.534 1.00 94.50 87 GLU A N 1
ATOM 744 C CA . GLU A 1 87 ? 4.784 10.965 -3.206 1.00 94.50 87 GLU A CA 1
ATOM 745 C C . GLU A 1 87 ? 3.641 10.363 -2.369 1.00 94.50 87 GLU A C 1
ATOM 747 O O . GLU A 1 87 ? 2.474 10.766 -2.456 1.00 94.50 87 GLU A O 1
ATOM 752 N N . PHE A 1 88 ? 3.953 9.340 -1.566 1.00 96.06 88 PHE A N 1
ATOM 753 C CA . PHE A 1 88 ? 2.947 8.653 -0.744 1.00 96.06 88 PHE A CA 1
ATOM 754 C C . PHE A 1 88 ? 2.572 9.407 0.530 1.00 96.06 88 PHE A C 1
ATOM 756 O O . PHE A 1 88 ? 1.423 9.308 0.955 1.00 96.06 88 PHE A O 1
ATOM 763 N N . PHE A 1 89 ? 3.472 10.217 1.067 1.00 95.81 89 PHE A N 1
ATOM 764 C CA . PHE A 1 89 ? 3.219 11.120 2.183 1.00 95.81 89 PHE A CA 1
ATOM 765 C C . PHE A 1 89 ? 4.078 12.373 2.013 1.00 95.81 89 PHE A C 1
ATOM 767 O O . PHE A 1 89 ? 5.142 12.303 1.393 1.00 95.81 89 PHE A O 1
ATOM 774 N N . THR A 1 90 ? 3.613 13.498 2.540 1.00 95.62 90 THR A N 1
ATOM 775 C CA . THR A 1 90 ? 4.372 14.751 2.538 1.00 95.62 90 THR A CA 1
ATOM 776 C C . THR A 1 90 ? 5.462 14.726 3.608 1.00 95.62 90 THR A C 1
ATOM 778 O O . THR A 1 90 ? 5.461 13.897 4.523 1.00 95.62 90 THR A O 1
ATOM 781 N N . TYR A 1 91 ? 6.396 15.673 3.527 1.00 94.38 91 TYR A N 1
ATOM 782 C CA . TYR A 1 91 ? 7.410 15.838 4.567 1.00 94.38 91 TYR A CA 1
ATOM 783 C C . TYR A 1 91 ? 6.792 16.151 5.942 1.00 94.38 91 TYR A C 1
ATOM 785 O O . TYR A 1 91 ? 7.230 15.597 6.947 1.00 94.38 91 TYR A O 1
ATOM 793 N N . ASP A 1 92 ? 5.731 16.959 5.985 1.00 96.81 92 ASP A N 1
ATOM 794 C CA . ASP A 1 92 ? 5.040 17.297 7.234 1.00 96.81 92 ASP A CA 1
ATOM 795 C C . ASP A 1 92 ? 4.320 16.083 7.841 1.00 96.81 92 ASP A C 1
ATOM 797 O O . ASP A 1 92 ? 4.391 15.864 9.050 1.00 96.81 92 ASP A O 1
ATOM 801 N N . GLU A 1 93 ? 3.684 15.245 7.010 1.00 95.31 93 GLU A N 1
ATOM 802 C CA . GLU A 1 93 ? 3.078 13.979 7.451 1.00 95.31 93 GLU A CA 1
ATOM 803 C C . GLU A 1 93 ? 4.139 13.027 8.020 1.00 95.31 93 GLU A C 1
ATOM 805 O O . GLU A 1 93 ? 3.920 12.394 9.052 1.00 95.31 93 GLU A O 1
ATOM 810 N N . PHE A 1 94 ? 5.318 12.962 7.393 1.00 94.88 94 PHE A N 1
ATOM 811 C CA . PHE A 1 94 ? 6.445 12.183 7.904 1.00 94.88 94 PHE A CA 1
ATOM 812 C C . PHE A 1 94 ? 6.972 12.711 9.244 1.00 94.88 94 PHE A C 1
ATOM 814 O O . PHE A 1 94 ? 7.253 11.918 10.140 1.00 94.88 94 PHE A O 1
ATOM 821 N N . LEU A 1 95 ? 7.099 14.030 9.404 1.00 96.25 95 LEU A N 1
ATOM 822 C CA . LEU A 1 95 ? 7.522 14.621 10.674 1.00 96.25 95 LEU A CA 1
ATOM 823 C C . LEU A 1 95 ? 6.507 14.361 11.792 1.00 96.25 95 LEU A C 1
ATOM 825 O O . LEU A 1 95 ? 6.908 14.125 12.932 1.00 96.25 95 LEU A O 1
ATOM 829 N N . ALA A 1 96 ? 5.211 14.381 11.471 1.00 95.69 96 ALA A N 1
ATOM 830 C CA . ALA A 1 96 ? 4.149 14.058 12.418 1.00 95.69 96 ALA A CA 1
ATOM 831 C C . ALA A 1 96 ? 4.153 12.570 12.804 1.00 95.69 96 ALA A C 1
ATOM 833 O O . ALA A 1 96 ? 3.993 12.239 13.980 1.00 95.69 96 ALA A O 1
ATOM 834 N N . ASN A 1 97 ? 4.377 11.678 11.835 1.00 95.12 97 ASN A N 1
ATOM 835 C CA . ASN A 1 97 ? 4.449 10.240 12.060 1.00 95.12 97 ASN A CA 1
ATOM 836 C C . ASN A 1 97 ? 5.592 9.578 11.259 1.00 95.12 97 ASN A C 1
ATOM 838 O O . ASN A 1 97 ? 5.391 9.097 10.136 1.00 95.12 97 ASN A O 1
ATOM 842 N N . PRO A 1 98 ? 6.785 9.435 11.865 1.00 95.25 98 PRO A N 1
ATOM 843 C CA . PRO A 1 98 ? 7.929 8.808 11.202 1.00 95.25 98 PRO A CA 1
ATOM 844 C C . PRO A 1 98 ? 7.711 7.335 10.819 1.00 95.25 98 PRO A C 1
ATOM 846 O O . PRO A 1 98 ? 8.401 6.816 9.936 1.00 95.25 98 PRO A O 1
ATOM 849 N N . LEU A 1 99 ? 6.735 6.646 11.430 1.00 95.44 99 LEU A N 1
ATOM 850 C CA . LEU A 1 99 ? 6.416 5.251 11.104 1.00 95.44 99 LEU A CA 1
ATOM 851 C C . LEU A 1 99 ? 5.833 5.097 9.694 1.00 95.44 99 LEU A C 1
ATOM 853 O O . LEU A 1 99 ? 5.855 3.989 9.158 1.00 95.44 99 LEU A O 1
ATOM 857 N N . LEU A 1 100 ? 5.378 6.179 9.049 1.00 95.56 100 LEU A N 1
ATOM 858 C CA . LEU A 1 100 ? 4.940 6.149 7.649 1.00 95.56 100 LEU A CA 1
ATOM 859 C C . LEU A 1 100 ? 6.053 5.669 6.705 1.00 95.56 100 LEU A C 1
ATOM 861 O O . LEU A 1 100 ? 5.779 4.937 5.752 1.00 95.56 100 LEU A O 1
ATOM 865 N N . ALA A 1 101 ? 7.319 5.993 6.994 1.00 94.00 101 ALA A N 1
ATOM 866 C CA . ALA A 1 101 ? 8.448 5.519 6.196 1.00 94.00 101 ALA A CA 1
ATOM 867 C C . ALA A 1 101 ? 8.617 3.992 6.287 1.00 94.00 101 ALA A C 1
ATOM 869 O O . ALA A 1 101 ? 8.795 3.319 5.267 1.00 94.00 101 ALA A O 1
ATOM 870 N N . GLN A 1 102 ? 8.497 3.431 7.495 1.00 93.88 102 GLN A N 1
ATOM 871 C CA . GLN A 1 102 ? 8.521 1.983 7.706 1.00 93.88 102 GLN A CA 1
ATOM 872 C C . GLN A 1 102 ? 7.288 1.311 7.087 1.00 93.88 102 GLN A C 1
ATOM 874 O O . GLN A 1 102 ? 7.419 0.288 6.415 1.00 93.88 102 GLN A O 1
ATOM 879 N N . GLY A 1 103 ? 6.107 1.910 7.257 1.00 95.12 103 GLY A N 1
ATOM 880 C CA . GLY A 1 103 ? 4.858 1.446 6.659 1.00 95.12 103 GLY A CA 1
ATOM 881 C C . GLY A 1 103 ? 4.946 1.340 5.141 1.00 95.12 103 GLY A C 1
ATOM 882 O O . GLY A 1 103 ? 4.576 0.315 4.570 1.00 95.12 103 GLY A O 1
ATOM 883 N N . LEU A 1 104 ? 5.527 2.349 4.488 1.00 95.56 104 LEU A N 1
ATOM 884 C CA . LEU A 1 104 ? 5.778 2.335 3.050 1.00 95.56 104 LEU A CA 1
ATOM 885 C C . LEU A 1 104 ? 6.686 1.164 2.647 1.00 95.56 104 LEU A C 1
ATOM 887 O O . LEU A 1 104 ? 6.358 0.448 1.703 1.00 95.56 104 LEU A O 1
ATOM 891 N N . LEU A 1 105 ? 7.797 0.934 3.356 1.00 94.69 105 LEU A N 1
ATOM 892 C CA . LEU A 1 105 ? 8.696 -0.194 3.071 1.00 94.69 105 LEU A CA 1
ATOM 893 C C . LEU A 1 105 ? 7.992 -1.547 3.226 1.00 94.69 105 LEU A C 1
ATOM 895 O O . LEU A 1 105 ? 8.111 -2.396 2.345 1.00 94.69 105 LEU A O 1
ATOM 899 N N . ILE A 1 106 ? 7.209 -1.728 4.291 1.00 95.31 106 ILE A N 1
ATOM 900 C CA . ILE A 1 106 ? 6.435 -2.956 4.518 1.00 95.31 106 ILE A CA 1
ATOM 901 C C . ILE A 1 106 ? 5.414 -3.171 3.394 1.00 95.31 106 ILE A C 1
ATOM 903 O O . ILE A 1 106 ? 5.313 -4.277 2.867 1.00 95.31 106 ILE A O 1
ATOM 907 N N . CYS A 1 107 ? 4.699 -2.124 2.971 1.00 96.44 107 CYS A N 1
ATOM 908 C CA . CYS A 1 107 ? 3.740 -2.220 1.868 1.00 96.44 107 CYS A CA 1
ATOM 909 C C . CYS A 1 107 ? 4.426 -2.587 0.546 1.00 96.44 107 CYS A C 1
ATOM 911 O O . CYS A 1 107 ? 3.948 -3.454 -0.184 1.00 96.44 107 CYS A O 1
ATOM 913 N N . ILE A 1 108 ? 5.580 -1.984 0.248 1.00 96.38 108 ILE A N 1
ATOM 914 C CA . ILE A 1 108 ? 6.370 -2.367 -0.928 1.00 96.38 108 ILE A CA 1
ATOM 915 C C . ILE A 1 108 ? 6.794 -3.835 -0.820 1.00 96.38 108 ILE A C 1
ATOM 917 O O . ILE A 1 108 ? 6.692 -4.551 -1.808 1.00 96.38 108 ILE A O 1
ATOM 921 N N . GLY A 1 109 ? 7.209 -4.301 0.361 1.00 96.50 109 GLY A N 1
ATOM 922 C CA . GLY A 1 109 ? 7.576 -5.697 0.606 1.00 96.50 109 GLY A CA 1
ATOM 923 C C . GLY A 1 109 ? 6.421 -6.684 0.415 1.00 96.50 109 GLY A C 1
ATOM 924 O O . GLY A 1 109 ? 6.601 -7.712 -0.233 1.00 96.50 109 GLY A O 1
ATOM 925 N N . PHE A 1 110 ? 5.218 -6.357 0.904 1.00 95.31 110 PHE A N 1
ATOM 926 C CA . PHE A 1 110 ? 4.008 -7.158 0.667 1.00 95.31 110 PHE A CA 1
ATOM 927 C C . PHE A 1 110 ? 3.691 -7.318 -0.818 1.00 95.31 110 PHE A C 1
ATOM 929 O O . PHE A 1 110 ? 3.203 -8.369 -1.230 1.00 95.31 110 PHE A O 1
ATOM 936 N N . TYR A 1 111 ? 3.980 -6.294 -1.620 1.00 95.25 111 TYR A N 1
ATOM 937 C CA . TYR A 1 111 ? 3.903 -6.404 -3.067 1.00 95.25 111 TYR A CA 1
ATOM 938 C C . TYR A 1 111 ? 5.076 -7.236 -3.621 1.00 95.25 111 TYR A C 1
ATOM 940 O O . TYR A 1 111 ? 4.860 -8.251 -4.287 1.00 95.25 111 TYR A O 1
ATOM 948 N N . ASP A 1 112 ? 6.320 -6.834 -3.352 1.00 94.81 112 ASP A N 1
ATOM 949 C CA . ASP A 1 112 ? 7.548 -7.462 -3.844 1.00 94.81 112 ASP A CA 1
ATOM 950 C C . ASP A 1 112 ? 8.767 -7.153 -2.953 1.00 94.81 112 ASP A C 1
ATOM 952 O O . ASP A 1 112 ? 9.275 -6.027 -2.918 1.00 94.81 112 ASP A O 1
ATOM 956 N N . TRP A 1 113 ? 9.313 -8.173 -2.290 1.00 95.50 113 TRP A N 1
ATOM 957 C CA . TRP A 1 113 ? 10.515 -8.004 -1.471 1.00 95.50 113 TRP A CA 1
ATOM 958 C C . TRP A 1 113 ? 11.770 -7.672 -2.283 1.00 95.50 113 TRP A C 1
ATOM 960 O O . TRP A 1 113 ? 12.614 -6.929 -1.788 1.00 95.50 113 TRP A O 1
ATOM 970 N N . SER A 1 114 ? 11.880 -8.119 -3.539 1.00 94.56 114 SER A N 1
ATOM 971 C CA . SER A 1 114 ? 13.018 -7.742 -4.389 1.00 94.56 114 SER A CA 1
ATOM 972 C C . SER A 1 114 ? 12.991 -6.250 -4.704 1.00 94.56 114 SER A C 1
ATOM 974 O O . SER A 1 114 ? 14.033 -5.594 -4.686 1.00 94.56 114 SER A O 1
ATOM 976 N N . LEU A 1 115 ? 11.797 -5.696 -4.943 1.00 95.38 115 LEU A N 1
ATOM 977 C CA . LEU A 1 115 ? 11.609 -4.260 -5.143 1.00 95.38 115 LEU A CA 1
ATOM 978 C C . LEU A 1 115 ? 11.926 -3.471 -3.871 1.00 95.38 115 LEU A C 1
ATOM 980 O O . LEU A 1 115 ? 12.624 -2.460 -3.947 1.00 95.38 115 LEU A O 1
ATOM 984 N N . CYS A 1 116 ? 11.449 -3.943 -2.715 1.00 95.56 116 CYS A N 1
ATOM 985 C CA . CYS A 1 116 ? 11.730 -3.322 -1.422 1.00 95.56 116 CYS A CA 1
ATOM 986 C C . CYS A 1 116 ? 13.239 -3.248 -1.162 1.00 95.56 116 CYS A C 1
ATOM 988 O O . CYS A 1 116 ? 13.761 -2.163 -0.907 1.00 95.56 116 CYS A O 1
ATOM 990 N N . THR A 1 117 ? 13.947 -4.374 -1.297 1.00 94.12 117 THR A N 1
ATOM 991 C CA . THR A 1 117 ? 15.403 -4.429 -1.131 1.00 94.12 117 THR A CA 1
ATOM 992 C C . THR A 1 117 ? 16.110 -3.562 -2.163 1.00 94.12 117 THR A C 1
ATOM 994 O O . THR A 1 117 ? 17.021 -2.818 -1.817 1.00 94.12 117 THR A O 1
ATOM 997 N N . LYS A 1 118 ? 15.688 -3.602 -3.435 1.00 92.88 118 LYS A N 1
ATOM 998 C CA . LYS A 1 118 ? 16.310 -2.781 -4.477 1.00 92.88 118 LYS A CA 1
ATOM 999 C C . LYS A 1 118 ? 16.178 -1.295 -4.163 1.00 92.88 118 LYS A C 1
ATOM 1001 O O . LYS A 1 118 ? 17.154 -0.574 -4.340 1.00 92.88 118 LYS A O 1
ATOM 1006 N N . ARG A 1 119 ? 15.014 -0.842 -3.691 1.00 89.94 119 ARG A N 1
ATOM 1007 C CA . ARG A 1 119 ? 14.812 0.539 -3.242 1.00 89.94 119 ARG A CA 1
ATOM 1008 C C . ARG A 1 119 ? 15.734 0.862 -2.071 1.00 89.94 119 ARG A C 1
ATOM 1010 O O . ARG A 1 119 ? 16.465 1.835 -2.168 1.00 89.94 119 ARG A O 1
ATOM 1017 N N . SER A 1 120 ? 15.732 0.057 -1.006 1.00 87.06 120 SER A N 1
ATOM 1018 C CA . SER A 1 120 ? 16.491 0.374 0.212 1.00 87.06 120 SER A CA 1
ATOM 1019 C C . SER A 1 120 ? 17.993 0.514 -0.043 1.00 87.06 120 SER A C 1
ATOM 1021 O O . SER A 1 120 ? 18.607 1.403 0.524 1.00 87.06 120 SER A O 1
ATOM 1023 N N . VAL A 1 121 ? 18.565 -0.304 -0.934 1.00 87.12 121 VAL A N 1
ATOM 1024 C CA . VAL A 1 121 ? 20.005 -0.259 -1.263 1.00 87.12 121 VAL A CA 1
ATOM 1025 C C . VAL A 1 121 ? 20.364 0.702 -2.399 1.00 87.12 121 VAL A C 1
ATOM 1027 O O . VAL A 1 121 ? 21.533 0.832 -2.728 1.00 87.12 121 VAL A O 1
ATOM 1030 N N . SER A 1 122 ? 19.384 1.319 -3.070 1.00 80.50 122 SER A N 1
ATOM 1031 C CA . SER A 1 122 ? 19.662 2.312 -4.128 1.00 80.50 122 SER A CA 1
ATOM 1032 C C . SER A 1 122 ? 19.723 3.749 -3.596 1.00 80.50 122 SER A C 1
ATOM 1034 O O . SER A 1 122 ? 19.971 4.661 -4.378 1.00 80.50 122 SER A O 1
ATOM 1036 N N . TYR A 1 123 ? 19.440 3.947 -2.304 1.00 62.47 123 TYR A N 1
ATOM 1037 C CA . TYR A 1 123 ? 19.491 5.235 -1.602 1.00 62.47 123 TYR A CA 1
ATOM 1038 C C . TYR A 1 123 ? 20.731 5.388 -0.698 1.00 62.47 123 TYR A C 1
ATOM 1040 O O . TYR A 1 123 ? 20.845 6.402 -0.011 1.00 62.47 123 TYR A O 1
ATOM 1048 N N . GLU A 1 124 ? 21.636 4.405 -0.705 1.00 45.94 124 GLU A N 1
ATOM 1049 C CA . GLU A 1 124 ? 23.018 4.535 -0.212 1.00 45.94 124 GLU A CA 1
ATOM 1050 C C . GLU A 1 124 ? 23.949 4.865 -1.385 1.00 45.94 124 GLU A C 1
ATOM 1052 O O . GLU A 1 124 ? 24.845 5.719 -1.197 1.00 45.94 124 GLU A O 1
#

Secondary structure (DSSP, 8-state):
--HHHHHHHTSPPPPSSTTHHHHTT-SS-HHHHHHHHH-HHHHHHHHHHHHHHHH-GGG---TT----HHHHHHHHHHHHHHHHT---S-HHHHHH-THHHHHHHHHHHHH-HHHHHHHHHT--

pLDDT: mean 93.64, std 6.28, range [45.94, 97.56]

Sequence (124 aa):
MSEREYLKSCLPDFKPGPLDHYRKKAKFNWKDMKLLLEGEEMLKLQLKIWNAFEKDPLFQRSPSEELTSQQHRHLCFQRMKRLMEYEFFTYDEFLANPLLAQGLLICIGFYDWSLCTKRSVSYE